Protein AF-A0A919BNM7-F1 (afdb_monomer)

pLDDT: mean 81.47, std 10.99, range [49.44, 94.75]

Radius of gyration: 22.14 Å; Cα contacts (8 Å, |Δi|>4): 49; chains: 1; bounding box: 46×16×63 Å

Mean predicted aligned error: 10.66 Å

Structure (mmCIF, N/CA/C/O backbone):
data_AF-A0A919BNM7-F1
#
_entry.id   AF-A0A919BNM7-F1
#
loop_
_atom_site.group_PDB
_atom_site.id
_atom_site.type_symbol
_atom_site.label_atom_id
_atom_site.label_alt_id
_atom_site.label_comp_id
_atom_site.label_asym_id
_atom_site.label_entity_id
_atom_site.label_seq_id
_atom_site.pdbx_PDB_ins_code
_atom_site.Cartn_x
_atom_site.Cartn_y
_atom_site.Cartn_z
_atom_site.occupancy
_atom_site.B_iso_or_equiv
_atom_site.auth_seq_id
_atom_site.auth_comp_id
_atom_site.auth_asym_id
_atom_site.auth_atom_id
_atom_site.pdbx_PDB_model_num
ATOM 1 N N . MET A 1 1 ? 25.147 3.027 -4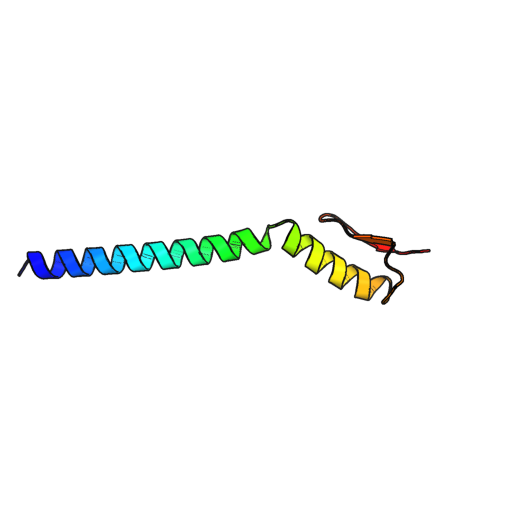1.173 1.00 49.44 1 MET A N 1
ATOM 2 C CA . MET A 1 1 ? 24.477 1.993 -40.351 1.00 49.44 1 MET A CA 1
ATOM 3 C C . MET A 1 1 ? 24.504 2.305 -38.849 1.00 49.44 1 MET A C 1
ATOM 5 O O . MET A 1 1 ? 23.489 2.078 -38.212 1.00 49.44 1 MET A O 1
ATOM 9 N N . LEU A 1 2 ? 25.562 2.923 -38.296 1.00 53.78 2 LEU A N 1
ATOM 10 C CA . LEU A 1 2 ? 25.650 3.284 -36.862 1.00 53.78 2 LEU A CA 1
ATOM 11 C C . LEU A 1 2 ? 24.505 4.169 -36.317 1.00 53.78 2 LEU A C 1
ATOM 13 O O . LEU A 1 2 ? 24.062 3.991 -35.191 1.00 53.78 2 LEU A O 1
ATOM 17 N N . LYS A 1 3 ? 24.008 5.130 -37.108 1.00 51.53 3 LYS A N 1
ATOM 18 C CA . LYS A 1 3 ? 23.021 6.123 -36.637 1.00 51.53 3 LYS A CA 1
ATOM 19 C C . LYS A 1 3 ? 21.626 5.533 -36.379 1.00 51.53 3 LYS A C 1
ATOM 21 O O . LYS A 1 3 ? 20.878 6.071 -35.575 1.00 51.53 3 LYS A O 1
ATOM 26 N N . SER A 1 4 ? 21.283 4.430 -37.051 1.00 54.62 4 SER A N 1
ATOM 27 C CA . SER A 1 4 ? 19.980 3.773 -36.886 1.00 54.62 4 SER A CA 1
ATOM 28 C C . SER A 1 4 ? 19.933 2.874 -35.651 1.00 54.62 4 SER A C 1
ATOM 30 O O . SER A 1 4 ? 18.878 2.785 -35.035 1.00 54.62 4 SER A O 1
ATOM 32 N N . SER A 1 5 ? 21.045 2.226 -35.272 1.00 57.75 5 SER A N 1
ATOM 33 C CA . SER A 1 5 ? 21.065 1.395 -34.058 1.00 57.75 5 SER A CA 1
ATOM 34 C C . SER A 1 5 ? 21.082 2.259 -32.797 1.00 57.75 5 SER A C 1
ATOM 36 O O . SER A 1 5 ? 20.330 1.980 -31.876 1.00 57.75 5 SER A O 1
ATOM 38 N N . LEU A 1 6 ? 21.815 3.382 -32.808 1.00 58.50 6 LEU A N 1
ATOM 39 C CA . LEU A 1 6 ? 21.877 4.314 -31.674 1.00 58.50 6 LEU A CA 1
ATOM 40 C C . LEU A 1 6 ? 20.499 4.909 -31.308 1.00 58.50 6 LEU A C 1
ATOM 42 O O . LEU A 1 6 ? 20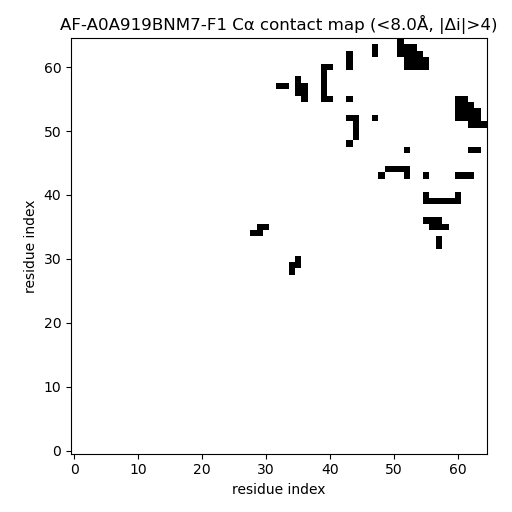.195 5.119 -30.133 1.00 58.50 6 LEU A O 1
ATOM 46 N N . ASN A 1 7 ? 19.650 5.155 -32.314 1.00 65.50 7 ASN A N 1
ATOM 47 C CA . ASN A 1 7 ? 18.275 5.622 -32.109 1.00 65.50 7 ASN A CA 1
ATOM 48 C C . ASN A 1 7 ? 17.371 4.536 -31.510 1.00 65.50 7 ASN A C 1
ATOM 50 O O . ASN A 1 7 ? 16.556 4.842 -30.641 1.00 65.50 7 ASN A O 1
ATOM 54 N N . ASN A 1 8 ? 17.521 3.285 -31.950 1.00 72.00 8 ASN A N 1
ATOM 55 C CA . ASN A 1 8 ? 16.761 2.168 -31.394 1.00 72.00 8 ASN A CA 1
ATOM 56 C C . ASN A 1 8 ? 17.172 1.892 -29.944 1.00 72.00 8 ASN A C 1
ATOM 58 O O . ASN A 1 8 ? 16.302 1.765 -29.089 1.00 72.00 8 ASN A O 1
ATOM 62 N N . ASP A 1 9 ? 18.471 1.896 -29.643 1.00 78.06 9 ASP A N 1
ATOM 63 C CA . ASP A 1 9 ? 18.978 1.698 -28.280 1.00 78.06 9 ASP A CA 1
ATOM 64 C C . ASP A 1 9 ? 18.452 2.783 -27.329 1.00 78.06 9 ASP A C 1
ATOM 66 O O . ASP A 1 9 ? 17.975 2.484 -26.235 1.00 78.06 9 ASP A O 1
ATOM 70 N N . SER A 1 10 ? 18.436 4.041 -27.780 1.00 81.50 10 SER A N 1
ATOM 71 C CA . SER A 1 10 ? 17.871 5.156 -27.008 1.00 81.50 10 SER A CA 1
ATOM 72 C C . SER A 1 10 ? 16.372 4.973 -26.737 1.00 81.50 10 SER A C 1
ATOM 74 O O . SER A 1 10 ? 15.903 5.245 -25.634 1.00 81.50 10 SER A O 1
ATOM 76 N N . TYR A 1 11 ? 15.616 4.475 -27.719 1.00 86.31 11 TYR A N 1
ATOM 77 C CA . TYR A 1 11 ? 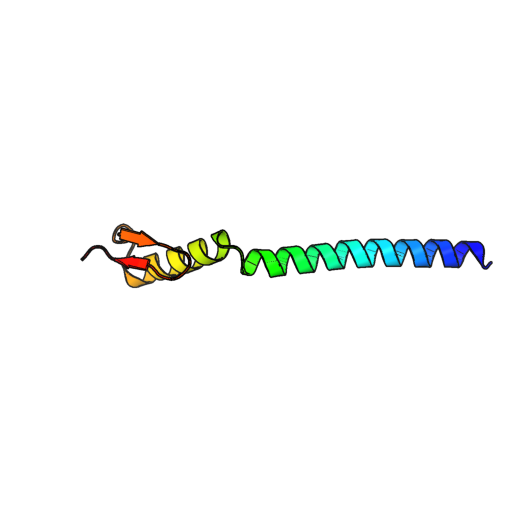14.186 4.199 -27.570 1.00 86.31 11 TYR A CA 1
ATOM 78 C C . TYR A 1 11 ? 13.916 3.082 -26.551 1.00 86.31 11 TYR A C 1
ATOM 80 O O . TYR A 1 11 ? 13.063 3.236 -25.674 1.00 86.31 11 TYR A O 1
ATOM 88 N N . TYR A 1 12 ? 14.688 1.992 -26.601 1.00 87.88 12 TYR A N 1
ATOM 89 C CA . TYR A 1 12 ? 14.578 0.904 -25.627 1.00 87.88 12 TYR A CA 1
ATOM 90 C C . TYR A 1 12 ? 14.956 1.342 -24.209 1.00 87.88 12 TYR A C 1
ATOM 92 O O . TYR A 1 12 ? 14.298 0.927 -23.255 1.00 87.88 12 TYR A O 1
ATOM 100 N N . ILE A 1 13 ? 15.951 2.222 -24.058 1.00 89.81 13 ILE A N 1
ATOM 101 C CA . ILE A 1 13 ? 16.322 2.794 -22.756 1.00 89.81 13 ILE A CA 1
ATOM 102 C C . ILE A 1 13 ? 15.168 3.617 -22.170 1.00 89.81 13 ILE A C 1
ATOM 104 O O . ILE A 1 13 ? 14.847 3.462 -20.993 1.00 89.81 13 ILE A O 1
ATOM 108 N N . VAL A 1 14 ? 14.509 4.456 -22.976 1.00 91.25 14 VAL A N 1
ATOM 109 C CA . VAL A 1 14 ? 13.372 5.270 -22.513 1.00 91.25 14 VAL A CA 1
ATOM 110 C C . VAL A 1 14 ? 12.196 4.390 -22.089 1.00 91.25 14 VAL A C 1
ATOM 112 O O . VAL A 1 14 ? 11.634 4.601 -21.015 1.00 91.25 14 VAL A O 1
ATOM 115 N N . ILE A 1 15 ? 11.849 3.370 -22.881 1.00 92.50 15 ILE A N 1
ATOM 116 C CA . ILE A 1 15 ? 10.794 2.414 -22.511 1.00 92.50 15 ILE A CA 1
ATOM 117 C C . ILE A 1 15 ? 11.157 1.680 -21.219 1.00 92.50 15 ILE A C 1
ATOM 119 O O . ILE A 1 15 ? 10.320 1.566 -20.324 1.00 92.50 15 ILE A O 1
ATOM 123 N N . GLY A 1 16 ? 12.406 1.223 -21.100 1.00 93.75 16 GLY A N 1
ATOM 124 C CA . GLY A 1 16 ? 12.902 0.562 -19.896 1.00 93.75 16 GLY A CA 1
ATOM 125 C C . GLY A 1 16 ? 12.789 1.453 -18.659 1.00 93.75 16 GLY A C 1
ATOM 126 O O . GLY A 1 16 ? 12.324 0.996 -17.618 1.00 93.75 16 GLY A O 1
ATOM 127 N N . ALA A 1 17 ? 13.130 2.738 -18.781 1.00 92.62 17 ALA A N 1
ATOM 128 C CA . ALA A 1 17 ? 13.012 3.705 -17.693 1.00 92.62 17 ALA A CA 1
ATOM 129 C C . ALA A 1 17 ? 11.550 3.944 -17.276 1.00 92.62 17 ALA A C 1
ATOM 131 O O . ALA A 1 17 ? 11.254 3.966 -16.083 1.00 92.62 17 ALA A O 1
ATOM 132 N N . ILE A 1 18 ? 10.625 4.072 -18.235 1.00 94.31 18 ILE A N 1
ATOM 133 C CA . ILE A 1 18 ? 9.190 4.230 -17.945 1.00 94.31 18 ILE A CA 1
ATOM 134 C C . ILE A 1 18 ? 8.650 2.990 -17.226 1.00 94.31 18 ILE A C 1
ATOM 136 O O . ILE A 1 18 ? 7.967 3.111 -16.210 1.00 94.31 18 ILE A O 1
ATOM 140 N N . PHE A 1 19 ? 8.988 1.797 -17.720 1.00 94.75 19 PHE A N 1
ATOM 141 C CA . PHE A 1 19 ? 8.559 0.544 -17.104 1.00 94.75 19 PHE A CA 1
ATOM 142 C C . PHE A 1 19 ? 9.123 0.382 -15.687 1.00 94.75 19 PHE A C 1
ATOM 144 O O . PHE A 1 19 ? 8.403 0.005 -14.766 1.00 94.75 19 PHE A O 1
ATOM 151 N N . PHE A 1 20 ? 10.391 0.741 -15.482 1.00 94.75 20 PHE A N 1
ATOM 152 C CA . PHE A 1 20 ? 11.016 0.727 -14.164 1.00 94.75 20 PHE A CA 1
ATOM 153 C C . PHE A 1 20 ? 10.337 1.698 -13.185 1.00 94.75 20 PHE A C 1
ATOM 155 O O . PHE A 1 20 ? 10.032 1.314 -12.058 1.00 94.75 20 PHE A O 1
ATOM 162 N N . MET A 1 21 ? 10.031 2.925 -13.620 1.00 93.06 21 MET A N 1
ATOM 163 C CA . MET A 1 21 ? 9.299 3.901 -12.801 1.00 93.06 21 MET A CA 1
ATOM 164 C C . MET A 1 21 ? 7.892 3.411 -12.447 1.00 93.06 21 MET A C 1
ATOM 166 O O . MET A 1 21 ? 7.442 3.611 -11.321 1.00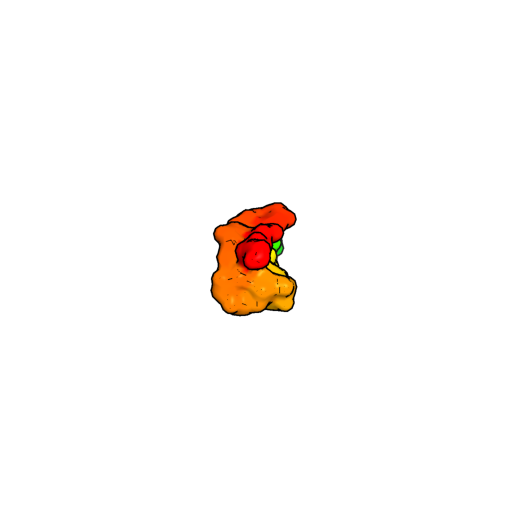 93.06 21 MET A O 1
ATOM 170 N N . PHE A 1 22 ? 7.214 2.721 -13.368 1.00 91.38 22 PHE A N 1
ATOM 171 C CA . PHE A 1 22 ? 5.919 2.100 -13.095 1.00 91.38 22 PHE A CA 1
ATOM 172 C C . PHE A 1 22 ? 6.020 1.007 -12.020 1.00 91.38 22 PHE A C 1
ATOM 174 O O . PHE A 1 22 ? 5.224 0.994 -11.081 1.00 91.38 22 PHE A O 1
ATOM 181 N N . LEU A 1 23 ? 7.014 0.119 -12.109 1.00 89.62 23 LEU A N 1
ATOM 182 C CA . LEU A 1 23 ? 7.236 -0.910 -11.088 1.00 89.62 23 LEU A CA 1
ATOM 183 C C . LEU A 1 23 ? 7.557 -0.300 -9.719 1.00 89.62 23 LEU A C 1
ATOM 185 O O . LEU A 1 23 ? 7.006 -0.741 -8.712 1.00 89.62 23 LEU A O 1
ATOM 189 N N . LEU A 1 24 ? 8.400 0.7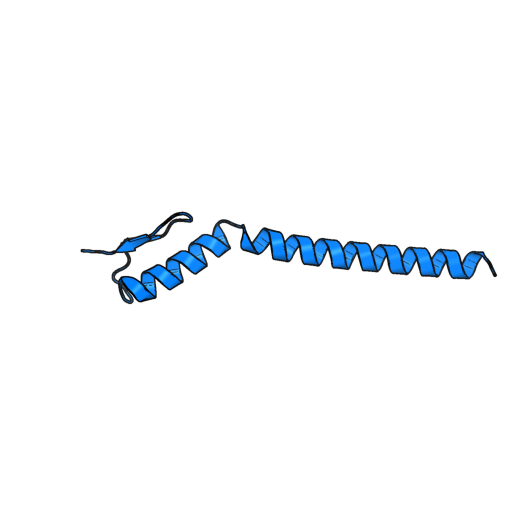36 -9.684 1.00 89.38 24 LEU A N 1
ATOM 190 C CA . LEU A 1 24 ? 8.706 1.465 -8.454 1.00 89.38 24 LEU A CA 1
ATOM 191 C C . LEU A 1 24 ? 7.463 2.113 -7.846 1.00 89.38 24 LEU A C 1
ATOM 193 O O . LEU A 1 24 ? 7.282 2.034 -6.635 1.00 89.38 24 LEU A O 1
ATOM 197 N N . PHE A 1 25 ? 6.603 2.724 -8.663 1.00 85.50 25 PHE A N 1
ATOM 198 C CA . PHE A 1 25 ? 5.365 3.332 -8.184 1.00 85.50 25 PHE A CA 1
ATOM 199 C C . PHE A 1 25 ? 4.454 2.300 -7.511 1.00 85.50 25 PHE A C 1
ATOM 201 O O . PHE A 1 25 ? 4.062 2.509 -6.370 1.00 85.50 25 PHE A O 1
ATOM 208 N N . ASN A 1 26 ? 4.201 1.159 -8.161 1.00 81.38 26 ASN A N 1
ATOM 209 C CA . ASN A 1 26 ? 3.366 0.090 -7.593 1.00 81.38 26 ASN A CA 1
ATOM 210 C C . ASN A 1 26 ? 3.977 -0.500 -6.312 1.00 81.38 26 ASN A C 1
ATOM 212 O O . ASN A 1 26 ? 3.268 -0.804 -5.356 1.00 81.38 26 ASN A O 1
ATOM 216 N N . PHE A 1 27 ? 5.305 -0.653 -6.273 1.00 80.94 27 PHE A N 1
ATOM 217 C CA . PHE A 1 27 ? 5.987 -1.123 -5.071 1.00 80.94 27 PHE A CA 1
ATOM 218 C C . PHE A 1 27 ? 5.815 -0.134 -3.917 1.00 80.94 27 PHE A C 1
ATOM 220 O O . PHE A 1 27 ? 5.436 -0.535 -2.822 1.00 80.94 27 PHE A O 1
ATOM 227 N N . LEU A 1 28 ? 6.047 1.158 -4.165 1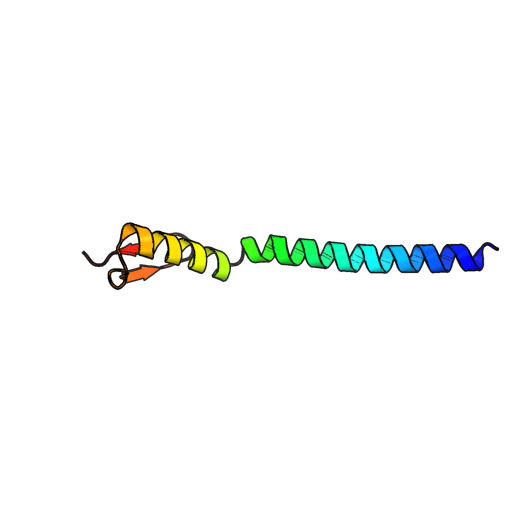.00 81.12 28 LEU A N 1
ATOM 228 C CA . LEU A 1 28 ? 5.890 2.208 -3.159 1.00 81.12 28 LEU A CA 1
ATOM 229 C C . LEU A 1 28 ? 4.436 2.369 -2.714 1.00 81.12 28 LEU A C 1
ATOM 231 O O . LEU A 1 28 ? 4.208 2.598 -1.530 1.00 81.12 28 LEU A O 1
ATOM 235 N N . GLU A 1 29 ? 3.468 2.205 -3.619 1.00 73.81 29 GLU A N 1
ATOM 236 C CA . GLU A 1 29 ? 2.035 2.240 -3.317 1.00 73.81 29 GLU A CA 1
ATOM 237 C C . GLU A 1 29 ? 1.663 1.216 -2.238 1.00 73.81 29 GLU A C 1
ATOM 239 O O . GLU A 1 29 ? 0.954 1.559 -1.293 1.00 73.81 29 GLU A O 1
ATOM 244 N N . SER A 1 30 ? 2.247 0.014 -2.277 1.00 65.88 30 SER A N 1
ATOM 245 C CA . SER A 1 30 ? 2.053 -1.006 -1.236 1.00 65.88 30 SER A CA 1
ATOM 246 C C . SER A 1 30 ? 2.572 -0.592 0.151 1.00 65.88 30 SER A C 1
ATOM 248 O O . SER A 1 30 ? 2.144 -1.163 1.152 1.00 65.88 30 SER A O 1
ATOM 250 N N . PHE A 1 31 ? 3.480 0.386 0.230 1.00 67.81 31 PHE A N 1
ATOM 251 C CA . PHE A 1 31 ? 3.977 0.963 1.487 1.00 67.81 31 PHE A CA 1
ATOM 252 C C . PHE A 1 31 ? 3.315 2.301 1.832 1.00 67.81 31 PHE A C 1
ATOM 254 O O . PHE A 1 31 ? 3.667 2.918 2.840 1.00 67.81 31 PHE A O 1
ATOM 261 N N . THR A 1 32 ? 2.371 2.779 1.017 1.00 75.38 32 THR A N 1
ATOM 262 C CA . THR A 1 32 ? 1.628 3.996 1.346 1.00 75.38 32 THR A CA 1
ATOM 263 C C . THR A 1 32 ? 0.684 3.747 2.515 1.00 75.38 32 THR A C 1
ATOM 265 O O . THR A 1 32 ? 0.112 2.667 2.679 1.00 75.38 32 THR A O 1
ATOM 268 N N . SER A 1 33 ? 0.486 4.782 3.331 1.00 73.00 33 SER A N 1
ATOM 269 C CA . SER A 1 33 ? -0.430 4.737 4.471 1.00 73.00 33 SER A CA 1
ATOM 270 C C . SER A 1 33 ? -1.860 4.379 4.060 1.00 73.00 33 SER A C 1
ATOM 272 O O . SER A 1 33 ? -2.559 3.721 4.822 1.00 73.00 33 SER A O 1
ATOM 274 N N . SER A 1 34 ? -2.290 4.752 2.852 1.00 77.19 34 SER A N 1
ATOM 275 C CA . SER A 1 34 ? -3.592 4.379 2.292 1.00 77.19 34 SER A CA 1
ATOM 276 C C . SER A 1 34 ? -3.747 2.870 2.115 1.00 77.19 34 SER A C 1
ATOM 278 O O . SER A 1 34 ? -4.752 2.325 2.562 1.00 77.19 34 SER A O 1
ATOM 280 N N . ALA A 1 35 ? -2.749 2.192 1.540 1.00 78.06 35 ALA A N 1
ATOM 281 C CA . ALA A 1 35 ? -2.796 0.744 1.332 1.00 78.06 35 ALA A CA 1
ATOM 282 C C . ALA A 1 35 ? -2.788 -0.020 2.668 1.00 78.06 35 ALA A C 1
ATOM 284 O O . ALA A 1 35 ? -3.560 -0.958 2.856 1.00 78.06 35 ALA A O 1
ATOM 285 N N . GLN A 1 36 ? -1.989 0.433 3.642 1.00 81.06 36 GLN A N 1
ATOM 286 C CA . GLN A 1 36 ? -1.998 -0.144 4.993 1.00 81.06 36 GLN A CA 1
ATOM 287 C C . GLN A 1 36 ? -3.321 0.081 5.727 1.00 81.06 36 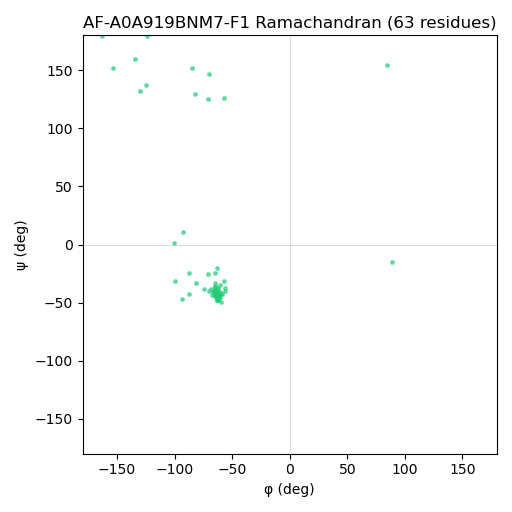GLN A C 1
ATOM 289 O O . GLN A 1 36 ? -3.812 -0.821 6.401 1.00 81.06 36 GLN A O 1
ATOM 294 N N . VAL A 1 37 ? -3.925 1.266 5.602 1.00 84.12 37 VAL A N 1
ATOM 295 C CA . VAL A 1 37 ? -5.245 1.534 6.193 1.00 84.12 37 VAL A CA 1
ATOM 296 C C . VAL A 1 37 ? -6.313 0.664 5.537 1.00 84.12 37 VAL A C 1
ATOM 298 O O . VAL A 1 37 ? -7.184 0.160 6.243 1.00 84.12 37 VAL A O 1
ATOM 301 N N . GLU A 1 38 ? -6.250 0.441 4.225 1.00 85.62 38 GLU A N 1
ATOM 302 C CA . GLU A 1 38 ? -7.170 -0.457 3.524 1.00 85.62 38 GLU A CA 1
ATOM 303 C C . GLU A 1 38 ? -7.030 -1.905 4.014 1.00 85.62 38 GLU A C 1
ATOM 305 O O . GLU A 1 38 ? -8.025 -2.532 4.392 1.00 85.62 38 GLU A O 1
ATOM 310 N N . GLU A 1 39 ? -5.800 -2.419 4.106 1.00 85.06 39 GLU A N 1
ATOM 311 C CA . GLU A 1 39 ? -5.540 -3.766 4.615 1.00 85.06 39 GLU A CA 1
ATOM 312 C C . GLU A 1 39 ? -5.994 -3.923 6.073 1.00 85.06 39 GLU A C 1
ATOM 314 O O . GLU A 1 39 ? -6.718 -4.870 6.402 1.00 85.06 39 GLU A O 1
ATOM 319 N N . ASN A 1 40 ? -5.666 -2.960 6.936 1.00 85.88 40 ASN A N 1
ATOM 320 C CA . ASN A 1 40 ? -6.104 -2.970 8.328 1.00 85.88 40 ASN A CA 1
ATOM 321 C C . ASN A 1 40 ? -7.622 -2.828 8.453 1.00 85.88 40 ASN A C 1
ATOM 323 O O . ASN A 1 40 ? -8.209 -3.436 9.342 1.00 85.88 40 ASN A O 1
ATOM 327 N N . THR A 1 41 ? -8.284 -2.093 7.556 1.00 85.69 41 THR A N 1
ATOM 328 C CA . THR A 1 41 ? -9.753 -1.994 7.519 1.00 85.69 41 THR A CA 1
ATOM 329 C C . THR A 1 41 ? -10.373 -3.335 7.143 1.00 85.69 41 THR A C 1
ATOM 331 O O . THR A 1 41 ? -11.361 -3.760 7.753 1.00 85.69 41 THR A O 1
ATOM 334 N N . ARG A 1 42 ? -9.774 -4.048 6.182 1.00 87.31 42 ARG A N 1
ATOM 335 C CA . ARG A 1 42 ? -10.203 -5.396 5.794 1.00 87.31 42 ARG A CA 1
ATOM 336 C C . ARG A 1 42 ? -10.070 -6.375 6.961 1.00 87.31 42 ARG A C 1
ATOM 338 O O . ARG A 1 42 ? -11.021 -7.096 7.263 1.00 87.31 42 ARG A O 1
ATOM 345 N N . LEU A 1 43 ? -8.927 -6.367 7.648 1.00 88.31 43 LEU A N 1
ATOM 346 C CA . LEU A 1 43 ? -8.688 -7.197 8.833 1.00 88.31 43 LEU A CA 1
ATOM 347 C C . LEU A 1 43 ? -9.626 -6.827 9.991 1.00 88.31 43 LEU A C 1
ATOM 349 O O . LEU A 1 43 ? -10.193 -7.715 10.626 1.00 88.31 43 LEU A O 1
ATOM 353 N N . ALA A 1 44 ? -9.858 -5.532 10.218 1.00 87.50 44 ALA A N 1
ATOM 354 C CA . ALA A 1 44 ? -10.790 -5.038 11.226 1.00 87.50 44 ALA A CA 1
ATOM 355 C C . ALA A 1 44 ? -12.219 -5.517 10.959 1.00 87.50 44 ALA A C 1
ATOM 357 O O . ALA A 1 44 ? -12.913 -5.938 11.879 1.00 87.50 44 ALA A O 1
ATOM 358 N N . THR A 1 45 ? -12.650 -5.513 9.697 1.00 87.88 45 THR A N 1
ATOM 359 C CA . THR A 1 45 ? -13.976 -6.008 9.304 1.00 87.88 45 THR A CA 1
ATOM 360 C C . THR A 1 45 ? -14.106 -7.509 9.559 1.00 87.88 45 THR A C 1
ATOM 362 O O . THR A 1 45 ? -15.134 -7.955 10.060 1.00 87.88 45 THR A O 1
ATOM 365 N N . GLN A 1 46 ? -13.052 -8.285 9.287 1.00 88.00 46 GLN A N 1
ATOM 366 C CA . GLN A 1 46 ? -13.034 -9.727 9.551 1.00 88.00 46 GLN A CA 1
ATOM 367 C C . GLN A 1 46 ? -13.027 -10.068 11.046 1.00 88.00 46 GLN A C 1
ATOM 369 O O . GLN A 1 46 ? -13.671 -11.035 11.443 1.00 88.00 46 GLN A O 1
ATOM 374 N N . GLN A 1 47 ? -12.306 -9.302 11.871 1.00 86.69 47 GLN A N 1
ATOM 375 C CA . GLN A 1 47 ? -12.170 -9.598 13.301 1.00 86.69 47 GLN A CA 1
ATOM 376 C C . GLN A 1 47 ? -13.282 -8.990 14.160 1.00 86.69 47 GLN A C 1
ATOM 378 O O . GLN A 1 47 ? -13.788 -9.658 15.056 1.00 86.69 47 GLN A O 1
ATOM 383 N N . CYS A 1 48 ? -13.671 -7.739 13.904 1.00 87.88 48 CYS A N 1
ATOM 384 C CA . CYS A 1 48 ? -14.698 -7.045 14.684 1.00 87.88 48 CYS A CA 1
ATOM 385 C C . CYS A 1 48 ? -16.123 -7.312 14.159 1.00 87.88 48 CYS A C 1
ATOM 387 O O . CYS A 1 48 ? -17.090 -7.184 14.911 1.00 87.88 48 CYS A O 1
ATOM 389 N N . GLY A 1 49 ? -16.267 -7.657 12.874 1.00 85.38 49 GLY A N 1
ATOM 390 C CA . GLY A 1 49 ? -17.545 -7.668 12.161 1.00 85.38 49 GLY A CA 1
ATOM 391 C C . GLY A 1 49 ? -17.922 -6.290 11.600 1.00 85.38 49 GLY A C 1
ATOM 392 O O . GLY A 1 49 ? -17.496 -5.244 12.105 1.00 85.38 49 GLY A O 1
ATOM 393 N N . GLU A 1 50 ? -18.726 -6.281 10.534 1.00 80.00 50 GLU A N 1
ATOM 394 C CA . GLU A 1 50 ? -19.196 -5.050 9.888 1.00 80.00 50 GLU A CA 1
ATOM 395 C C . GLU A 1 50 ? -19.932 -4.139 10.890 1.00 80.00 50 GLU A C 1
ATOM 397 O O . GLU A 1 50 ? -20.860 -4.557 11.578 1.00 80.00 50 GLU A O 1
ATOM 402 N N . GLY A 1 51 ? -19.502 -2.875 10.998 1.00 79.69 51 GLY A N 1
ATOM 403 C CA . GLY A 1 51 ? -20.119 -1.856 11.868 1.00 79.69 51 GLY A CA 1
ATOM 404 C C . GLY A 1 51 ? -19.579 -1.775 13.307 1.00 79.69 51 GLY A C 1
ATOM 405 O O . GLY A 1 51 ? -19.745 -0.743 13.974 1.00 79.69 51 GLY A O 1
ATOM 406 N N . ASN A 1 52 ? -18.844 -2.796 13.754 1.00 86.06 52 ASN A N 1
ATOM 407 C CA . ASN A 1 52 ? -18.236 -2.861 15.089 1.00 86.06 52 ASN A CA 1
ATOM 408 C C . ASN A 1 52 ? -16.802 -2.324 15.132 1.00 86.06 52 ASN A C 1
ATOM 410 O O . ASN A 1 52 ? -16.109 -2.470 16.131 1.00 86.06 52 ASN A O 1
ATOM 414 N N . ILE A 1 53 ? -16.332 -1.677 14.071 1.00 89.81 53 ILE A N 1
ATOM 415 C CA . ILE A 1 53 ? -15.012 -1.047 14.044 1.00 89.81 53 ILE A CA 1
ATOM 416 C C . ILE A 1 53 ? -15.112 0.332 14.709 1.00 89.81 53 ILE A C 1
ATOM 418 O O . ILE A 1 53 ? -16.006 1.125 14.394 1.00 89.81 53 ILE A O 1
ATOM 422 N N . LYS A 1 54 ? -14.213 0.623 15.655 1.00 87.75 54 LYS A N 1
ATOM 423 C CA . LYS A 1 54 ? -14.123 1.921 16.342 1.00 87.75 54 LYS A CA 1
ATOM 424 C C . LYS A 1 54 ? -13.130 2.850 15.652 1.00 87.75 54 LYS A C 1
ATOM 426 O O . LYS A 1 54 ? -13.447 4.015 15.429 1.00 87.75 54 LYS A O 1
ATOM 431 N N . SER A 1 55 ? -11.947 2.341 15.322 1.00 85.75 55 SER A N 1
ATOM 432 C CA . SER A 1 55 ? -10.930 3.076 14.572 1.00 85.75 55 SER A CA 1
ATOM 433 C C . SER A 1 55 ? -10.020 2.125 13.805 1.00 85.75 55 SER A C 1
ATOM 435 O O . SER A 1 55 ? -9.796 0.994 14.235 1.00 85.75 55 SER A O 1
ATOM 437 N N . VAL A 1 56 ? -9.470 2.618 12.698 1.00 85.38 56 VAL A N 1
ATOM 438 C CA . VAL A 1 56 ? -8.421 1.957 11.918 1.00 85.38 56 VAL A CA 1
ATOM 439 C C . VAL A 1 56 ? -7.313 2.974 11.677 1.00 85.38 56 VAL A C 1
ATOM 441 O O . VAL A 1 56 ? -7.588 4.116 11.311 1.00 85.38 56 VAL A O 1
ATOM 444 N N . SER A 1 57 ? -6.073 2.572 11.916 1.00 85.25 57 SER A N 1
ATOM 445 C CA . SER A 1 57 ? -4.865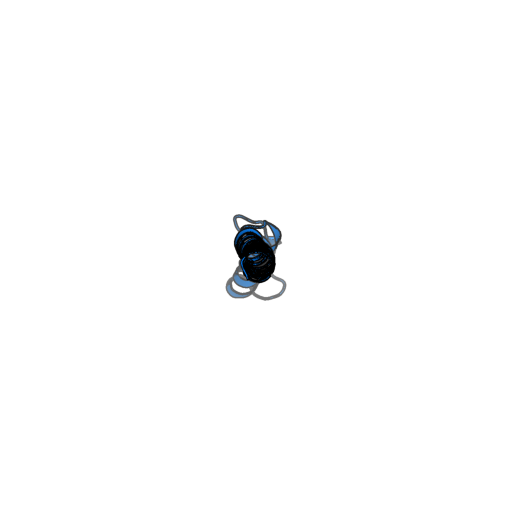 3.317 11.576 1.00 85.25 57 SER A CA 1
ATOM 446 C C . SER A 1 57 ? -3.960 2.457 10.692 1.00 85.25 57 SER A C 1
ATOM 448 O O . SER A 1 57 ? -4.280 1.314 10.372 1.00 85.25 57 SER A O 1
ATOM 450 N N . THR A 1 58 ? -2.817 3.002 10.285 1.00 79.62 58 THR A N 1
ATOM 451 C CA . THR A 1 58 ? -1.781 2.262 9.547 1.00 79.62 58 THR A CA 1
ATOM 452 C C . THR A 1 58 ? -1.145 1.140 10.365 1.00 79.62 58 THR A C 1
ATOM 454 O O . THR A 1 58 ? -0.654 0.174 9.798 1.00 79.62 58 THR A O 1
ATOM 457 N N . GLU A 1 59 ? -1.166 1.240 11.694 1.00 80.75 59 GLU A N 1
ATOM 458 C CA . GLU A 1 59 ? -0.491 0.284 12.580 1.00 80.75 59 GLU A CA 1
ATOM 459 C C . GLU A 1 59 ? -1.444 -0.753 13.178 1.00 80.75 59 GLU A C 1
ATOM 461 O O . GLU A 1 59 ? -1.034 -1.874 13.468 1.00 80.75 59 GLU A O 1
ATOM 466 N N . SER A 1 60 ? -2.707 -0.388 13.416 1.00 84.00 60 SER A N 1
ATOM 467 C CA . SER A 1 60 ? -3.672 -1.284 14.056 1.00 84.00 60 SER A CA 1
ATOM 468 C C . SER A 1 60 ? -5.118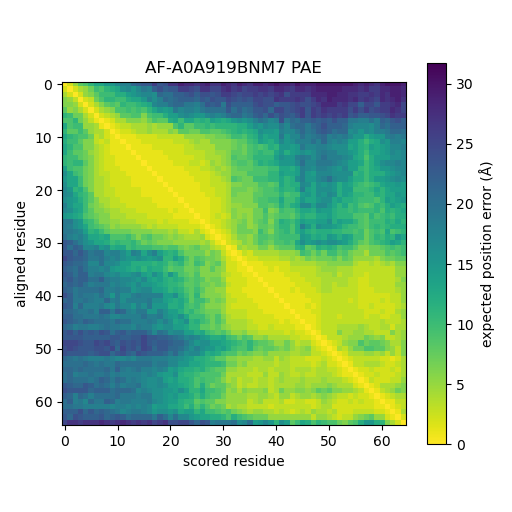 -0.836 13.850 1.00 84.00 60 SER A C 1
ATOM 470 O O . SER A 1 60 ? -5.406 0.199 13.250 1.00 84.00 60 SER A O 1
ATOM 472 N N . PHE A 1 61 ? -6.050 -1.610 14.396 1.00 88.12 61 PHE A N 1
ATOM 473 C CA . PHE A 1 61 ? -7.456 -1.249 14.502 1.00 88.12 61 PHE A CA 1
ATOM 474 C C . PHE A 1 61 ? -7.986 -1.571 15.899 1.00 88.12 61 PHE A C 1
ATOM 476 O O . PHE A 1 61 ? -7.420 -2.385 16.629 1.00 88.12 61 PHE A O 1
ATOM 483 N N . THR A 1 62 ? -9.095 -0.934 16.270 1.00 89.19 62 THR A N 1
ATOM 484 C CA . THR A 1 62 ? -9.814 -1.234 17.513 1.00 89.19 62 THR A CA 1
ATOM 485 C C . THR A 1 62 ? -11.275 -1.560 17.230 1.00 89.19 62 THR A C 1
ATOM 487 O O . THR A 1 62 ? -11.934 -0.885 16.433 1.00 89.19 62 THR A O 1
ATOM 490 N N . CYS A 1 63 ? -11.791 -2.591 17.900 1.00 88.56 63 CYS A N 1
ATOM 491 C CA . CYS A 1 63 ? -13.209 -2.932 17.871 1.00 88.56 63 CYS A CA 1
ATOM 492 C C . CYS A 1 63 ? -13.986 -2.102 18.909 1.00 88.56 63 CYS A C 1
ATOM 494 O O . CYS A 1 63 ? -13.448 -1.683 19.939 1.00 88.56 63 CYS A O 1
ATOM 496 N N . LYS A 1 64 ? -15.266 -1.853 18.637 1.00 85.06 64 LYS A N 1
ATOM 497 C CA . LYS A 1 64 ? -16.251 -1.441 19.637 1.00 85.06 64 LYS A CA 1
ATOM 498 C C . LYS A 1 64 ? -16.521 -2.669 20.507 1.00 85.06 64 LYS A C 1
ATOM 500 O O . LYS A 1 64 ? -16.776 -3.738 19.964 1.00 85.06 64 LYS A O 1
ATOM 505 N N . ASN A 1 65 ? -16.353 -2.488 21.813 1.00 70.19 65 ASN A N 1
ATOM 506 C CA . ASN A 1 65 ? -16.495 -3.511 22.852 1.00 70.19 65 ASN A CA 1
ATOM 507 C C . ASN A 1 65 ? -17.770 -4.346 22.709 1.00 70.19 65 ASN A C 1
ATOM 509 O O . ASN A 1 65 ? -18.832 -3.717 22.498 1.00 70.19 65 ASN A O 1
#

Organism: NCBI:txid1673741

Foldseek 3Di:
DVVVVVVVVVVVVVVVVVVVVVVVVVVVVCVDFVVLQVVQVVVCCVPQNPPQWPDTGSVHTDGND

Sequence (65 aa):
MLKSSLNNDSYYIVIGAIFFMFLLFNFLESFTSSAQVEENTRLATQQCGEGNIKSVSTESFTCKN

Secondary structure (DSSP, 8-state):
-HHHHHHHHHHHHHHHHHHHHHHHHHHHHTTSHHHHHHHHHHHHHHHH-TT-EEEE-SS-EEE--

Solvent-accessible surface area (backbone atoms only — not comparable to full-atom values): 3643 Å² total; per-residue (Å²): 118,71,72,63,53,56,52,51,54,51,50,53,50,53,52,50,51,54,53,49,51,51,53,50,49,58,58,50,47,67,70,31,62,67,47,33,30,50,52,33,43,54,51,35,37,74,73,48,35,85,87,28,60,67,49,69,40,65,88,48,60,42,59,54,131